Protein AF-A0ABD5VMB9-F1 (afdb_monomer)

Structure (mmCIF, N/CA/C/O backbone):
data_AF-A0ABD5VMB9-F1
#
_entry.id   AF-A0ABD5VMB9-F1
#
loop_
_atom_site.group_PDB
_atom_site.id
_atom_site.type_symbol
_atom_site.label_atom_id
_atom_site.labe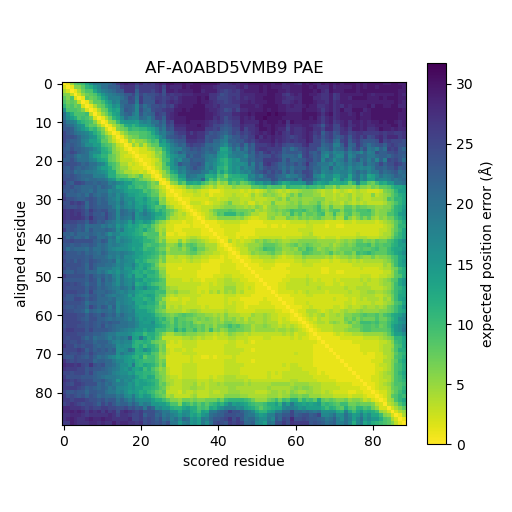l_alt_id
_atom_site.label_comp_id
_atom_site.label_asym_id
_atom_site.label_entity_id
_atom_site.label_seq_id
_atom_site.pdbx_PDB_ins_code
_atom_site.Cartn_x
_atom_site.Cartn_y
_atom_site.Cartn_z
_atom_site.occupancy
_atom_site.B_iso_or_equiv
_atom_site.auth_seq_id
_atom_site.auth_comp_id
_atom_site.auth_asym_id
_atom_site.auth_atom_id
_atom_site.pdbx_PDB_model_num
ATOM 1 N N . MET A 1 1 ? 16.035 -39.203 -25.469 1.00 42.59 1 MET A N 1
ATOM 2 C CA . MET A 1 1 ? 15.743 -38.544 -24.181 1.00 42.59 1 MET A CA 1
ATOM 3 C C . MET A 1 1 ? 14.366 -37.911 -24.320 1.00 42.59 1 MET A C 1
ATOM 5 O O . MET A 1 1 ? 14.234 -36.920 -25.019 1.00 42.59 1 MET A O 1
ATOM 9 N N . ILE A 1 2 ? 13.352 -38.605 -23.807 1.00 47.00 2 ILE A N 1
ATOM 10 C CA . ILE A 1 2 ? 11.951 -38.165 -23.621 1.00 47.00 2 ILE A CA 1
ATOM 11 C C . ILE A 1 2 ? 11.955 -37.285 -22.343 1.00 47.00 2 ILE A C 1
ATOM 13 O O . ILE A 1 2 ? 12.842 -37.496 -21.519 1.00 47.00 2 ILE A O 1
ATOM 17 N N . ASP A 1 3 ? 11.191 -36.208 -22.132 1.00 34.06 3 ASP A N 1
ATOM 18 C CA . ASP A 1 3 ? 9.762 -35.910 -22.339 1.00 34.06 3 ASP A CA 1
ATOM 19 C C . ASP A 1 3 ? 9.587 -34.377 -22.505 1.00 34.06 3 ASP A C 1
ATOM 21 O O . ASP A 1 3 ? 10.301 -33.603 -21.877 1.00 34.06 3 ASP A O 1
ATOM 25 N N . THR A 1 4 ? 8.801 -33.815 -23.428 1.00 50.16 4 THR A N 1
ATOM 26 C CA . THR A 1 4 ? 7.325 -33.780 -23.540 1.00 50.16 4 THR A CA 1
ATOM 27 C C . THR A 1 4 ? 6.585 -33.408 -22.250 1.00 50.16 4 THR A C 1
ATOM 29 O O . THR A 1 4 ? 5.828 -34.209 -21.718 1.00 50.16 4 THR A O 1
ATOM 32 N N . THR A 1 5 ? 6.699 -32.149 -21.811 1.00 47.75 5 THR A N 1
ATOM 33 C CA . THR A 1 5 ? 5.696 -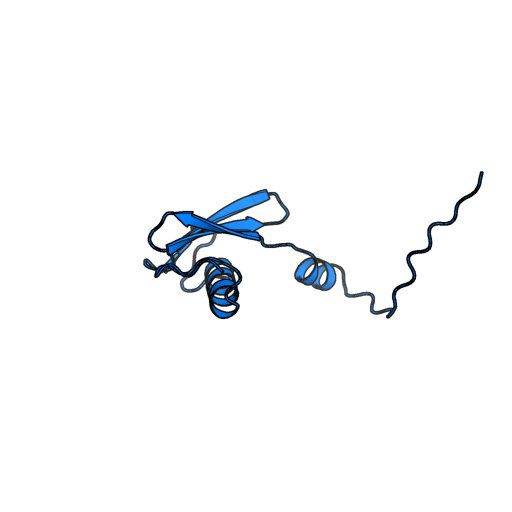31.545 -20.913 1.00 47.75 5 THR A CA 1
ATOM 34 C C . THR A 1 5 ? 4.982 -30.402 -21.616 1.00 47.75 5 THR A C 1
ATOM 36 O O . THR A 1 5 ? 5.325 -29.227 -21.522 1.00 47.75 5 THR A O 1
ATOM 39 N N . THR A 1 6 ? 3.974 -30.820 -22.374 1.00 53.69 6 THR A N 1
ATOM 40 C CA . THR A 1 6 ? 2.683 -30.165 -22.570 1.00 53.69 6 THR A CA 1
ATOM 41 C C . THR A 1 6 ? 2.380 -29.079 -21.535 1.00 53.69 6 THR A C 1
ATOM 43 O O . THR A 1 6 ? 2.095 -29.385 -20.382 1.00 53.69 6 THR A O 1
ATOM 46 N N . HIS A 1 7 ? 2.292 -27.825 -21.977 1.00 39.69 7 HIS A N 1
ATOM 47 C CA . HIS A 1 7 ? 1.400 -26.860 -21.338 1.00 39.69 7 HIS A CA 1
ATOM 48 C C . HIS A 1 7 ? 0.378 -26.391 -22.372 1.00 39.69 7 HIS A C 1
ATOM 50 O O . HIS A 1 7 ? 0.556 -25.411 -23.090 1.00 39.69 7 HIS A O 1
ATOM 56 N N . ARG A 1 8 ? -0.694 -27.179 -22.497 1.00 52.53 8 ARG A N 1
ATOM 57 C CA . ARG A 1 8 ? -1.876 -26.859 -23.295 1.00 52.53 8 ARG A CA 1
ATOM 58 C C . ARG A 1 8 ? -2.964 -26.367 -22.341 1.00 52.53 8 ARG A C 1
ATOM 60 O O . ARG A 1 8 ? -3.687 -27.176 -21.782 1.00 52.53 8 ARG A O 1
ATOM 67 N N . LEU A 1 9 ? -3.064 -25.050 -22.183 1.00 48.28 9 LEU A N 1
ATOM 68 C CA . LEU A 1 9 ? -4.273 -24.301 -21.810 1.00 48.28 9 LEU A CA 1
ATOM 69 C C . LEU A 1 9 ? -4.154 -22.975 -22.584 1.00 48.28 9 LEU A C 1
ATOM 71 O O . LEU A 1 9 ? -3.319 -22.145 -22.263 1.00 48.28 9 LEU A O 1
ATOM 75 N N . ALA A 1 10 ? -4.629 -22.942 -23.828 1.00 45.00 10 ALA A N 1
ATOM 76 C CA . ALA A 1 10 ? -5.936 -22.401 -24.205 1.00 45.00 10 ALA A CA 1
ATOM 77 C C . ALA A 1 10 ? -5.944 -20.856 -24.302 1.00 45.00 10 ALA A C 1
ATOM 79 O O . ALA A 1 10 ? -5.793 -20.159 -23.312 1.00 45.00 10 ALA A O 1
ATOM 80 N N . HIS A 1 11 ? -6.203 -20.387 -25.532 1.00 40.25 11 HIS A N 1
ATOM 81 C CA . HIS A 1 11 ? -6.394 -19.007 -26.013 1.00 40.25 11 HIS A CA 1
ATOM 82 C C . HIS A 1 11 ? -5.144 -18.160 -26.301 1.00 40.25 11 HIS A C 1
ATOM 84 O O . HIS A 1 11 ? -4.608 -17.443 -25.464 1.00 40.25 11 HIS A O 1
ATOM 90 N N . GLY A 1 12 ? -4.738 -18.205 -27.575 1.00 46.25 12 GLY A N 1
ATOM 91 C CA . GLY A 1 12 ? -3.753 -17.316 -28.176 1.00 46.25 12 GLY A CA 1
ATOM 92 C C . GLY A 1 12 ? -4.263 -15.883 -28.280 1.00 46.25 12 GLY A C 1
ATOM 93 O O . GLY A 1 12 ? -4.858 -15.494 -29.281 1.00 46.25 12 GLY A O 1
ATOM 94 N N . ILE A 1 13 ? -3.964 -15.091 -27.259 1.00 48.47 13 ILE A N 1
ATOM 95 C CA . ILE A 1 13 ? -3.858 -13.642 -27.375 1.00 48.47 13 ILE A CA 1
ATOM 96 C C . ILE A 1 13 ? -2.435 -13.314 -26.937 1.00 48.47 13 ILE A C 1
ATOM 98 O O . ILE A 1 13 ? -2.129 -13.319 -25.747 1.00 48.47 13 ILE A O 1
ATOM 102 N N . THR A 1 14 ? -1.533 -13.073 -27.887 1.00 54.09 14 THR A N 1
ATOM 103 C CA . THR A 1 14 ? -0.232 -12.483 -27.561 1.00 54.09 14 THR A C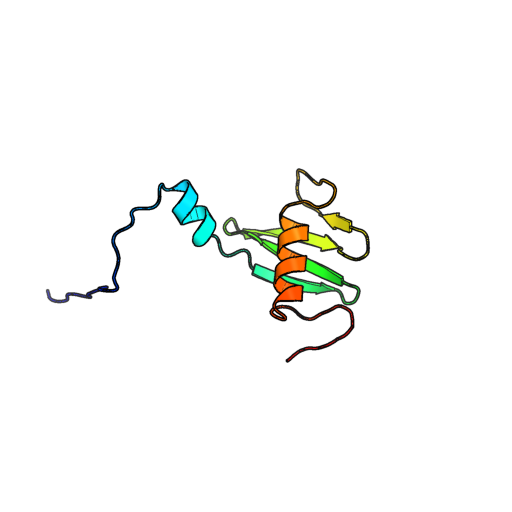A 1
ATOM 104 C C . THR A 1 14 ? -0.494 -11.041 -27.152 1.00 54.09 14 THR A C 1
ATOM 106 O O . THR A 1 14 ? -0.623 -10.151 -27.992 1.00 54.09 14 THR A O 1
ATOM 109 N N . LEU A 1 15 ? -0.658 -10.819 -25.852 1.00 56.06 15 LEU A N 1
ATOM 110 C CA . LEU A 1 15 ? -0.766 -9.480 -25.301 1.00 56.06 15 LEU A CA 1
ATOM 111 C C . LEU A 1 15 ? 0.580 -8.776 -25.526 1.00 56.06 15 LEU A C 1
ATOM 113 O O . LEU A 1 15 ? 1.625 -9.384 -25.287 1.00 56.06 15 LEU A O 1
ATOM 117 N N . PRO A 1 16 ? 0.602 -7.516 -25.998 1.00 61.22 16 PRO A N 1
ATOM 118 C CA . PRO A 1 16 ? 1.857 -6.789 -26.138 1.00 61.22 16 PRO A CA 1
ATOM 119 C C . PRO A 1 16 ? 2.581 -6.797 -24.787 1.00 61.22 16 PRO A C 1
ATOM 121 O O . PRO A 1 16 ? 1.928 -6.713 -23.748 1.00 61.22 16 PRO A O 1
ATOM 124 N N . GLY A 1 17 ? 3.915 -6.896 -24.778 1.00 60.03 17 GLY A N 1
ATOM 125 C CA . GLY A 1 17 ? 4.694 -7.208 -23.564 1.00 60.03 17 GLY A CA 1
ATOM 126 C C . GLY A 1 17 ? 4.437 -6.294 -22.355 1.00 60.03 17 GLY A C 1
ATOM 127 O O . GLY A 1 17 ? 4.682 -6.682 -21.220 1.00 60.03 17 GLY A O 1
ATOM 128 N N . ARG A 1 18 ? 3.874 -5.098 -22.571 1.00 56.97 18 ARG A N 1
ATOM 129 C CA . ARG A 1 18 ? 3.399 -4.197 -21.507 1.00 56.97 18 ARG A CA 1
ATOM 130 C C . ARG A 1 18 ? 2.086 -4.660 -20.856 1.00 56.97 18 ARG A C 1
ATOM 132 O O . ARG A 1 18 ? 1.939 -4.527 -19.649 1.00 56.97 18 ARG A O 1
ATOM 139 N N . THR A 1 19 ? 1.151 -5.198 -21.635 1.00 49.38 19 THR A N 1
ATOM 140 C CA . THR A 1 19 ? -0.159 -5.694 -21.184 1.00 49.38 19 THR A CA 1
ATOM 141 C C . THR A 1 19 ? -0.045 -7.059 -20.512 1.00 49.38 19 THR A C 1
ATOM 143 O O . THR A 1 19 ? -0.691 -7.277 -19.493 1.00 49.38 19 THR A O 1
ATOM 146 N N . GLN A 1 20 ? 0.828 -7.940 -21.012 1.00 55.53 20 GLN A N 1
ATOM 147 C CA . GLN A 1 20 ? 1.166 -9.188 -20.320 1.00 55.53 20 GLN A CA 1
ATOM 148 C 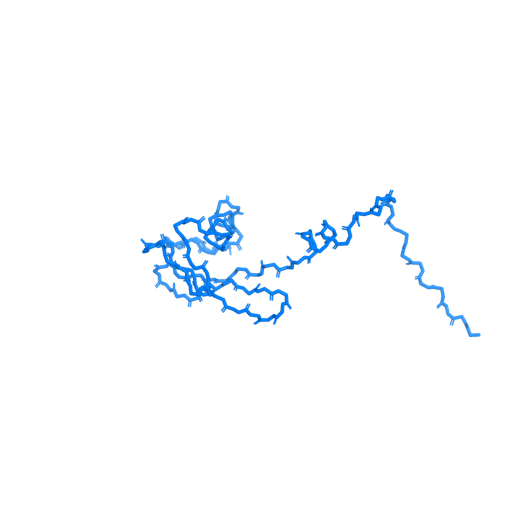C . GLN A 1 20 ? 1.789 -8.896 -18.945 1.00 55.53 20 GLN A C 1
ATOM 150 O O . GLN A 1 20 ? 1.307 -9.375 -17.925 1.00 55.53 20 GLN A O 1
ATOM 155 N N . ARG A 1 21 ? 2.772 -7.990 -18.896 1.00 53.50 21 ARG A N 1
ATOM 156 C CA . ARG A 1 21 ? 3.426 -7.570 -17.652 1.00 53.50 21 ARG A CA 1
ATOM 157 C C . ARG A 1 21 ? 2.477 -6.891 -16.656 1.00 53.50 21 ARG A C 1
ATOM 159 O O . ARG A 1 21 ? 2.611 -7.112 -15.465 1.00 53.50 21 ARG A O 1
ATOM 166 N N . ALA A 1 22 ? 1.491 -6.120 -17.118 1.00 47.97 22 ALA A N 1
ATOM 167 C CA . ALA A 1 22 ? 0.486 -5.503 -16.246 1.00 47.97 22 ALA A CA 1
ATOM 168 C C . ALA A 1 22 ? -0.500 -6.509 -15.613 1.00 47.97 22 ALA A C 1
ATOM 170 O O . ALA A 1 22 ? -1.058 -6.219 -14.557 1.00 47.97 22 ALA A O 1
ATOM 171 N N . LEU A 1 23 ? -0.725 -7.665 -16.249 1.00 54.28 23 LEU A N 1
ATOM 172 C CA . LEU A 1 23 ? -1.583 -8.740 -15.731 1.00 54.28 23 LEU A CA 1
ATOM 173 C C . LEU A 1 23 ? -0.801 -9.782 -14.917 1.00 54.28 23 LEU A C 1
ATOM 175 O O . LEU A 1 23 ? -1.368 -10.399 -14.019 1.00 54.28 23 LEU A O 1
ATOM 179 N N . GLU A 1 24 ? 0.486 -9.964 -15.215 1.00 51.38 24 GLU A N 1
ATOM 180 C CA . GLU A 1 24 ? 1.373 -10.911 -14.532 1.00 51.38 24 GLU A CA 1
ATOM 181 C C . GLU A 1 24 ? 2.129 -10.302 -13.344 1.00 51.38 24 GLU A C 1
ATOM 183 O O . GLU A 1 24 ? 2.536 -11.065 -12.473 1.00 51.38 24 GLU A O 1
ATOM 188 N N . GLU A 1 25 ? 2.325 -8.974 -13.271 1.00 51.25 25 GLU A N 1
ATOM 189 C CA . GLU A 1 25 ? 3.038 -8.330 -12.156 1.00 51.25 25 GLU A CA 1
ATOM 190 C C . GLU A 1 25 ? 2.273 -8.549 -10.836 1.00 51.25 25 GLU A C 1
ATOM 192 O O . GLU A 1 25 ? 1.260 -7.883 -10.578 1.00 51.25 25 GLU A O 1
ATOM 197 N N . PRO A 1 26 ? 2.743 -9.451 -9.951 1.00 53.69 26 PRO A N 1
ATOM 198 C CA . PRO A 1 26 ? 2.069 -9.722 -8.701 1.00 53.69 26 PRO A CA 1
ATOM 199 C C . PRO A 1 26 ? 2.418 -8.588 -7.743 1.00 53.69 26 PRO A C 1
ATOM 201 O O . PRO A 1 26 ? 3.489 -8.571 -7.135 1.00 53.69 26 PRO A O 1
ATOM 204 N N . MET A 1 27 ? 1.517 -7.618 -7.613 1.00 65.50 27 MET A N 1
ATOM 205 C CA . MET A 1 27 ? 1.569 -6.677 -6.500 1.00 65.50 27 MET A CA 1
ATOM 206 C C . MET A 1 27 ? 0.987 -7.378 -5.277 1.00 65.50 27 MET A C 1
ATOM 208 O O . MET A 1 27 ? -0.228 -7.508 -5.148 1.00 65.50 27 MET A O 1
ATOM 212 N N . ALA A 1 28 ? 1.862 -7.881 -4.410 1.00 74.94 28 ALA A N 1
ATOM 213 C CA . ALA A 1 28 ? 1.439 -8.468 -3.148 1.00 74.94 28 ALA A CA 1
ATOM 214 C C . ALA A 1 28 ? 1.159 -7.339 -2.155 1.00 74.94 28 ALA A C 1
ATOM 216 O O . ALA A 1 28 ? 2.029 -6.497 -1.916 1.00 74.94 28 ALA A O 1
ATOM 217 N N . VAL A 1 29 ? -0.046 -7.332 -1.589 1.00 80.25 29 VAL A N 1
ATOM 218 C CA . VAL A 1 29 ? -0.429 -6.419 -0.513 1.00 80.25 29 VAL A CA 1
ATOM 219 C C . VAL A 1 29 ? -0.513 -7.211 0.782 1.00 80.25 29 VAL A C 1
ATOM 221 O O . VAL A 1 29 ? -1.169 -8.248 0.837 1.00 80.25 29 VAL A O 1
ATOM 224 N N . THR A 1 30 ? 0.157 -6.737 1.825 1.00 82.56 30 THR A N 1
ATOM 225 C CA . THR A 1 30 ? 0.120 -7.351 3.157 1.00 82.56 30 THR A CA 1
ATOM 226 C C . THR A 1 30 ? -0.075 -6.283 4.220 1.00 82.56 30 THR A C 1
ATOM 228 O O . THR A 1 30 ? 0.527 -5.214 4.135 1.00 82.56 30 THR A O 1
ATOM 231 N N . LEU A 1 31 ? -0.885 -6.561 5.246 1.00 82.38 31 LEU A N 1
ATOM 232 C CA . LEU A 1 31 ? -1.003 -5.660 6.392 1.00 82.38 31 LEU A CA 1
ATOM 233 C C . LEU A 1 31 ? 0.357 -5.567 7.100 1.00 82.38 31 LEU A C 1
ATOM 235 O O . LEU A 1 31 ? 0.881 -6.573 7.575 1.00 82.38 31 LEU A O 1
ATOM 239 N N . TYR A 1 32 ? 0.922 -4.363 7.163 1.00 83.94 32 TYR A N 1
ATOM 240 C CA . TYR A 1 32 ? 2.236 -4.113 7.755 1.00 83.94 32 TYR A CA 1
ATOM 241 C C . TYR A 1 32 ? 2.130 -3.728 9.231 1.00 83.94 32 TYR A C 1
ATOM 243 O O . TYR A 1 32 ? 2.867 -4.239 10.072 1.00 83.94 32 TYR A O 1
ATOM 251 N N . LYS A 1 33 ? 1.192 -2.834 9.566 1.00 81.62 33 LYS A N 1
ATOM 252 C CA . LYS A 1 33 ? 0.994 -2.354 10.938 1.00 81.62 33 LYS A CA 1
ATOM 253 C C . LYS A 1 33 ? -0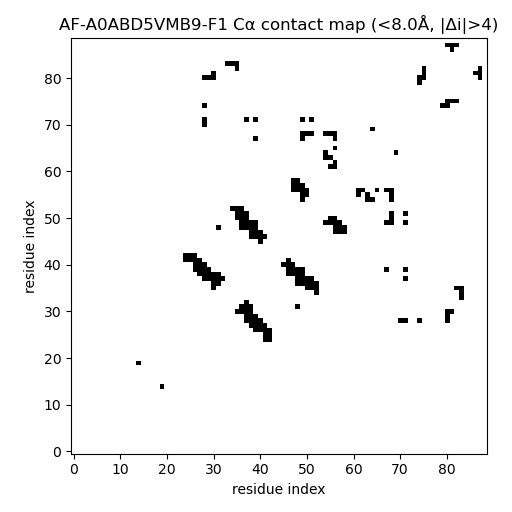.490 -2.178 11.239 1.00 81.62 33 LYS A C 1
ATOM 255 O O . LYS A 1 33 ? -1.230 -1.596 10.444 1.00 81.62 33 LYS A O 1
ATOM 260 N N . LYS A 1 34 ? -0.907 -2.631 12.430 1.00 74.06 34 LYS A N 1
ATOM 261 C CA . LYS A 1 34 ? -2.229 -2.303 12.991 1.00 74.06 34 LYS A CA 1
ATOM 262 C C . LYS A 1 34 ? -2.411 -0.781 12.989 1.00 74.06 34 LYS A C 1
ATOM 264 O O . LYS A 1 34 ? -1.521 -0.061 13.437 1.00 74.06 34 LYS A O 1
ATOM 269 N N . GLY A 1 35 ? -3.546 -0.322 12.469 1.00 76.62 35 GLY A N 1
ATOM 270 C CA . GLY A 1 35 ? -3.791 1.095 12.181 1.00 76.62 35 GLY A CA 1
ATOM 271 C C . GLY A 1 35 ? -3.828 1.449 10.692 1.00 76.62 35 GLY A C 1
ATOM 272 O O . GLY A 1 35 ? -3.853 2.626 10.379 1.00 76.62 35 GLY A O 1
ATOM 273 N N . GLY A 1 36 ? -3.854 0.463 9.785 1.00 84.06 36 GLY A N 1
ATOM 274 C CA . GLY A 1 36 ? -4.127 0.700 8.361 1.00 84.06 36 GLY A CA 1
ATOM 275 C C . GLY A 1 36 ? -2.909 1.010 7.499 1.00 84.06 36 GLY A C 1
ATOM 276 O O . GLY A 1 36 ? -3.051 1.631 6.451 1.00 84.06 36 GLY A O 1
ATOM 277 N N . VAL A 1 37 ? -1.722 0.555 7.909 1.00 89.44 37 VAL A N 1
ATOM 278 C CA . VAL A 1 37 ? -0.534 0.617 7.050 1.00 89.44 37 VAL A CA 1
ATOM 279 C C . VAL A 1 37 ? -0.357 -0.716 6.341 1.00 89.44 37 VAL A C 1
ATOM 281 O O . VAL A 1 37 ? -0.216 -1.759 6.987 1.00 89.44 37 VAL A O 1
ATOM 284 N N . TYR A 1 38 ? -0.311 -0.671 5.016 1.00 89.06 38 TYR A N 1
ATOM 285 C CA . TYR A 1 38 ? -0.154 -1.821 4.138 1.00 89.06 38 TYR A CA 1
ATOM 286 C C . TYR A 1 38 ? 1.175 -1.742 3.408 1.00 89.06 38 TYR A C 1
ATOM 288 O O . TYR A 1 38 ? 1.618 -0.684 2.972 1.00 89.06 38 TYR A O 1
ATOM 296 N N . GLN A 1 39 ? 1.813 -2.889 3.266 1.00 89.88 39 GLN A N 1
ATOM 297 C CA . GLN A 1 39 ? 3.004 -3.054 2.464 1.00 89.88 39 GLN A CA 1
ATOM 298 C C . GLN A 1 39 ? 2.588 -3.519 1.075 1.00 89.88 39 GLN A C 1
ATOM 300 O O . GLN A 1 39 ? 1.913 -4.536 0.933 1.00 89.88 39 GLN A O 1
ATOM 305 N N . VAL A 1 40 ? 3.025 -2.790 0.056 1.00 87.44 40 VAL A N 1
ATOM 306 C CA . VAL A 1 40 ? 2.837 -3.141 -1.347 1.00 87.44 40 VAL A CA 1
ATOM 307 C C . VAL A 1 40 ? 4.189 -3.530 -1.922 1.00 87.44 40 VAL A C 1
ATOM 309 O O . VAL A 1 40 ? 5.073 -2.684 -2.087 1.00 87.44 40 VAL A O 1
ATOM 312 N N . ARG A 1 41 ? 4.353 -4.816 -2.229 1.00 83.62 41 ARG A N 1
ATOM 313 C CA . ARG A 1 41 ? 5.560 -5.355 -2.860 1.00 83.62 41 ARG A CA 1
ATOM 314 C C . ARG A 1 41 ? 5.338 -5.504 -4.358 1.00 83.62 41 ARG A C 1
ATOM 316 O O . ARG A 1 41 ? 4.397 -6.174 -4.778 1.00 83.62 41 ARG A O 1
ATOM 323 N N . LYS A 1 42 ? 6.209 -4.886 -5.152 1.00 79.81 42 LYS A N 1
ATOM 324 C CA . LYS A 1 42 ? 6.259 -5.036 -6.610 1.00 79.81 42 LYS A CA 1
ATOM 325 C C . LYS A 1 42 ? 7.121 -6.233 -7.020 1.00 79.81 42 LYS A C 1
ATOM 327 O O . LYS A 1 42 ? 7.837 -6.817 -6.209 1.00 79.81 42 LYS A O 1
ATOM 332 N N . GLN A 1 43 ? 7.081 -6.565 -8.309 1.00 67.19 43 GLN A N 1
ATOM 333 C CA . GLN A 1 43 ? 7.838 -7.674 -8.895 1.00 67.19 43 GLN A CA 1
ATOM 334 C C . GLN A 1 43 ? 9.363 -7.473 -8.848 1.00 67.19 43 GLN A C 1
ATOM 336 O O . GLN A 1 43 ? 10.100 -8.441 -8.705 1.00 67.19 43 GLN A O 1
ATOM 341 N N . ASP A 1 44 ? 9.846 -6.230 -8.899 1.00 70.31 44 ASP A N 1
ATOM 342 C CA . ASP A 1 44 ? 11.268 -5.880 -8.725 1.00 70.31 44 ASP A CA 1
ATOM 343 C C . ASP A 1 44 ? 11.733 -5.957 -7.257 1.00 70.31 44 ASP A C 1
ATOM 345 O O . ASP A 1 44 ? 12.811 -5.476 -6.911 1.00 70.31 44 ASP A O 1
ATOM 349 N N . ASN A 1 45 ? 10.905 -6.542 -6.385 1.00 69.94 45 ASN A N 1
ATOM 350 C CA . ASN A 1 45 ? 11.079 -6.622 -4.940 1.00 69.94 45 ASN A CA 1
ATOM 351 C C . ASN A 1 45 ? 11.107 -5.251 -4.236 1.00 69.94 45 ASN A C 1
ATOM 353 O O . ASN A 1 45 ? 11.321 -5.181 -3.022 1.00 69.94 45 ASN A O 1
ATOM 357 N N . SER A 1 46 ? 10.835 -4.158 -4.961 1.00 80.19 46 SER A N 1
ATOM 358 C CA . SER A 1 46 ? 10.625 -2.859 -4.338 1.00 80.19 46 SER A CA 1
ATOM 359 C C . SER A 1 46 ? 9.362 -2.906 -3.492 1.00 80.19 46 SER A C 1
ATOM 361 O O . SER A 1 46 ? 8.338 -3.497 -3.848 1.00 80.19 46 SER A O 1
ATOM 363 N N . THR A 1 47 ? 9.468 -2.306 -2.321 1.00 86.19 47 THR A N 1
ATOM 364 C CA . THR A 1 47 ? 8.440 -2.354 -1.300 1.00 86.19 47 THR A CA 1
ATOM 365 C C . THR A 1 47 ? 8.091 -0.937 -0.905 1.00 86.19 47 THR A C 1
ATOM 367 O O . THR A 1 47 ? 8.983 -0.134 -0.639 1.00 86.19 47 THR A O 1
ATOM 370 N N . TYR A 1 48 ? 6.796 -0.650 -0.830 1.00 90.56 48 TYR A N 1
ATOM 371 C CA . TYR A 1 48 ? 6.295 0.647 -0.401 1.00 90.56 48 TYR A CA 1
ATOM 372 C C . TYR A 1 48 ? 5.270 0.470 0.701 1.00 90.56 48 TYR A C 1
ATOM 374 O O . TYR A 1 48 ? 4.489 -0.482 0.680 1.00 90.56 48 TYR A O 1
ATOM 382 N N . LEU A 1 49 ? 5.285 1.387 1.656 1.00 91.62 49 LEU A N 1
ATOM 383 C CA . LEU A 1 49 ? 4.270 1.462 2.687 1.00 91.62 49 LEU A CA 1
ATOM 384 C C . LEU A 1 49 ? 3.195 2.436 2.229 1.00 91.62 49 LEU A C 1
ATOM 386 O O . LEU A 1 49 ? 3.493 3.507 1.699 1.00 91.62 49 LEU A O 1
ATOM 390 N N . VAL A 1 50 ? 1.954 2.024 2.419 1.00 90.88 50 VAL A N 1
ATOM 391 C CA . VAL A 1 50 ? 0.755 2.786 2.115 1.00 90.88 50 VAL A CA 1
ATOM 392 C C . VAL A 1 50 ? -0.018 2.919 3.408 1.00 90.88 50 VAL A C 1
ATOM 394 O O . VAL A 1 50 ? -0.449 1.919 3.981 1.00 90.88 50 VAL A O 1
ATOM 397 N N . ASP A 1 51 ? -0.181 4.145 3.870 1.00 90.56 51 ASP A N 1
ATOM 398 C CA . ASP A 1 51 ? -1.038 4.462 4.998 1.00 90.56 51 ASP A CA 1
ATOM 399 C C . ASP A 1 51 ? -2.348 5.017 4.449 1.00 90.56 51 ASP A C 1
ATOM 401 O O . ASP A 1 51 ? -2.399 6.158 3.995 1.00 90.56 51 ASP A O 1
ATOM 405 N N . ILE A 1 52 ? -3.402 4.201 4.469 1.00 87.25 52 ILE A N 1
ATOM 406 C CA . ILE A 1 52 ? -4.718 4.623 3.968 1.00 87.25 52 ILE A CA 1
ATOM 407 C C . ILE A 1 52 ? -5.473 5.508 4.965 1.00 87.25 52 ILE A C 1
ATOM 409 O O . ILE A 1 52 ? -6.442 6.151 4.584 1.00 87.25 52 ILE A O 1
ATOM 413 N N . VAL A 1 53 ? -5.046 5.554 6.232 1.00 86.75 53 VAL A N 1
ATOM 414 C CA . VAL A 1 53 ? -5.643 6.446 7.237 1.00 86.75 53 VAL A CA 1
ATOM 415 C C . VAL A 1 53 ? -5.153 7.869 7.016 1.00 86.75 53 VAL A C 1
ATOM 417 O O . VAL A 1 53 ? -5.938 8.810 7.074 1.00 86.75 53 VAL A O 1
ATOM 420 N N . ASN A 1 54 ? -3.858 8.017 6.736 1.00 87.19 54 ASN A N 1
ATOM 421 C CA . ASN A 1 54 ? -3.227 9.308 6.475 1.00 87.19 54 ASN A CA 1
ATOM 422 C C . ASN A 1 54 ? -3.158 9.664 4.978 1.00 87.19 54 ASN A C 1
ATOM 424 O O . ASN A 1 54 ? -2.739 10.769 4.648 1.00 87.19 54 ASN A O 1
ATOM 428 N N . GLY A 1 55 ? -3.538 8.751 4.076 1.00 88.25 55 GLY A N 1
ATOM 429 C CA . GLY A 1 55 ? -3.516 8.961 2.622 1.00 88.25 55 GLY A CA 1
ATOM 430 C C . GLY A 1 55 ? -2.108 9.083 2.026 1.00 88.25 55 GLY A C 1
ATOM 431 O O . GLY A 1 55 ? -1.910 9.813 1.059 1.00 88.25 55 GLY A O 1
ATOM 432 N N . THR A 1 56 ? -1.107 8.414 2.610 1.00 90.19 56 THR A N 1
ATOM 433 C CA . THR A 1 56 ? 0.305 8.570 2.209 1.00 90.19 56 THR A CA 1
ATOM 434 C C . THR A 1 56 ? 0.893 7.302 1.599 1.00 90.19 56 THR A C 1
ATOM 436 O O . THR A 1 56 ? 0.518 6.183 1.956 1.00 90.19 56 THR A O 1
ATOM 439 N N . CYS A 1 57 ? 1.874 7.474 0.707 1.00 91.50 57 CYS A N 1
ATOM 440 C CA . CYS A 1 57 ? 2.675 6.383 0.160 1.00 91.50 57 CYS A CA 1
ATOM 441 C C . CYS A 1 57 ? 4.169 6.720 0.184 1.00 91.50 57 CYS A C 1
ATOM 443 O O . CYS A 1 57 ? 4.571 7.844 -0.104 1.00 91.50 57 CYS A O 1
ATOM 445 N N . THR A 1 58 ? 5.013 5.727 0.476 1.00 92.88 58 THR A N 1
ATOM 446 C CA . THR A 1 58 ? 6.480 5.875 0.470 1.00 92.88 58 THR A CA 1
ATOM 447 C C . THR A 1 58 ? 7.110 5.645 -0.908 1.00 92.88 58 THR A C 1
ATOM 449 O O . THR A 1 58 ? 8.308 5.365 -0.999 1.00 92.88 58 THR A O 1
ATOM 452 N N . CYS A 1 59 ? 6.327 5.653 -1.989 1.00 87.50 59 CYS A N 1
ATOM 453 C CA . CYS A 1 59 ? 6.878 5.499 -3.329 1.00 87.50 59 CYS A CA 1
ATOM 454 C C . CYS A 1 59 ? 7.676 6.739 -3.763 1.00 87.50 59 CYS A C 1
ATOM 456 O O . CYS A 1 59 ? 7.452 7.816 -3.223 1.00 87.50 59 CYS A O 1
ATOM 458 N N . PRO A 1 60 ? 8.591 6.619 -4.748 1.00 84.31 60 PRO A N 1
ATOM 459 C CA . PRO A 1 60 ? 9.447 7.732 -5.169 1.00 84.31 60 PRO A CA 1
ATOM 460 C C . PRO A 1 60 ? 8.677 8.897 -5.802 1.00 84.31 60 PRO A C 1
ATOM 462 O O . PRO A 1 60 ? 9.232 9.976 -5.953 1.00 84.31 60 PRO A O 1
ATOM 465 N N . ASP A 1 61 ? 7.426 8.651 -6.195 1.00 83.75 61 ASP A N 1
ATOM 466 C CA . ASP A 1 61 ? 6.532 9.609 -6.837 1.00 83.75 61 ASP A CA 1
ATOM 467 C C . ASP A 1 61 ? 5.154 9.558 -6.148 1.00 83.75 61 ASP A C 1
ATOM 469 O O . ASP A 1 61 ? 4.218 8.957 -6.684 1.00 83.75 61 ASP A O 1
ATOM 473 N N . PRO A 1 62 ? 5.054 10.042 -4.894 1.00 83.56 62 PRO A N 1
ATOM 474 C CA . PRO A 1 62 ? 3.809 10.006 -4.147 1.00 83.56 62 PRO A CA 1
ATOM 475 C C . PRO A 1 62 ? 2.877 11.113 -4.638 1.00 83.56 62 PRO A C 1
ATOM 477 O O . PRO A 1 62 ? 3.266 1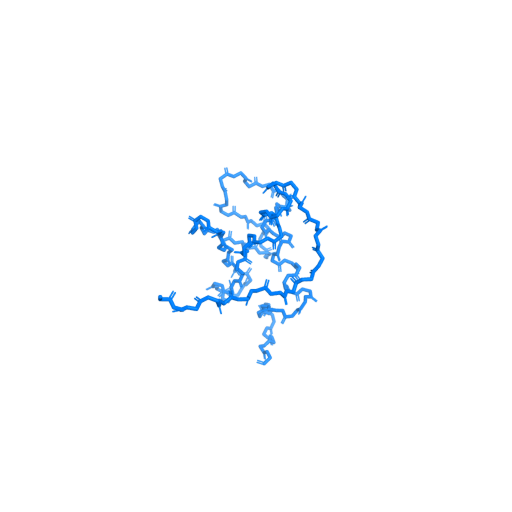2.276 -4.733 1.00 83.56 62 PRO A O 1
ATOM 480 N N . HIS A 1 63 ? 1.632 10.740 -4.909 1.00 82.75 63 HIS A N 1
ATOM 481 C CA . HIS A 1 63 ? 0.552 11.659 -5.259 1.00 82.75 63 HIS A CA 1
ATOM 482 C C . HIS A 1 63 ? -0.683 11.303 -4.446 1.00 82.75 63 HIS A C 1
ATOM 484 O O . HIS A 1 63 ? -0.827 10.159 -4.003 1.00 82.75 63 HIS A O 1
ATOM 490 N N . ASP A 1 64 ? -1.596 12.260 -4.308 1.00 76.62 64 ASP A N 1
ATOM 491 C CA . ASP A 1 64 ? -2.919 11.978 -3.765 1.00 76.62 64 ASP A CA 1
ATOM 492 C C . ASP A 1 64 ? -3.566 10.860 -4.587 1.00 76.62 64 ASP A C 1
ATOM 494 O O . ASP A 1 64 ? -3.714 10.956 -5.812 1.00 76.62 64 ASP A O 1
ATOM 498 N N . HIS A 1 65 ? -3.938 9.779 -3.900 1.00 77.50 65 HIS A N 1
ATOM 499 C CA . HIS A 1 65 ? -4.565 8.615 -4.515 1.00 77.50 65 HIS A CA 1
ATOM 500 C C . HIS A 1 65 ? -3.688 7.966 -5.599 1.00 77.50 65 HIS A C 1
ATOM 502 O O . HIS A 1 65 ? -4.116 7.740 -6.731 1.00 77.50 65 HIS A O 1
ATOM 508 N N . ASP A 1 66 ? -2.423 7.678 -5.296 1.00 87.88 66 ASP A N 1
ATOM 509 C CA . ASP A 1 66 ? -1.528 6.977 -6.221 1.00 87.88 66 ASP A CA 1
ATOM 510 C C . ASP A 1 66 ? -1.971 5.520 -6.521 1.00 87.88 66 ASP A C 1
ATOM 512 O O . ASP A 1 66 ? -2.954 4.979 -6.004 1.00 87.88 66 ASP A O 1
ATOM 516 N N . LYS A 1 67 ? -1.242 4.845 -7.418 1.00 85.81 67 LYS A N 1
ATOM 517 C CA . LYS A 1 67 ? -1.568 3.469 -7.835 1.00 85.81 67 LYS A CA 1
ATOM 518 C C . LYS A 1 67 ? -1.474 2.439 -6.706 1.00 85.81 67 LYS A C 1
ATOM 520 O O . LYS A 1 67 ? -2.136 1.405 -6.778 1.00 85.81 67 LYS A O 1
ATOM 525 N N . HIS A 1 68 ? -0.629 2.670 -5.709 1.00 90.31 68 HIS A N 1
ATOM 526 C CA . HIS A 1 68 ? -0.454 1.774 -4.576 1.00 90.31 68 HIS A CA 1
ATOM 527 C C . HIS A 1 68 ? -1.603 1.940 -3.585 1.00 90.31 68 HIS A C 1
ATOM 529 O O . HIS A 1 68 ? -2.115 0.925 -3.121 1.00 90.31 68 HIS A O 1
ATOM 535 N N . GLN A 1 69 ? -2.073 3.169 -3.353 1.00 88.12 69 GLN A N 1
ATOM 536 C CA . GLN A 1 69 ? -3.295 3.441 -2.582 1.00 88.12 69 GLN A CA 1
ATOM 537 C C . GLN A 1 69 ? -4.512 2.740 -3.195 1.00 88.12 69 GLN A C 1
ATOM 539 O O . GLN A 1 69 ? -5.132 1.905 -2.536 1.00 88.12 69 GLN A O 1
ATOM 544 N N . ARG A 1 70 ? -4.762 2.942 -4.496 1.00 88.69 70 ARG A N 1
ATOM 545 C CA . ARG A 1 70 ? -5.857 2.261 -5.218 1.00 88.6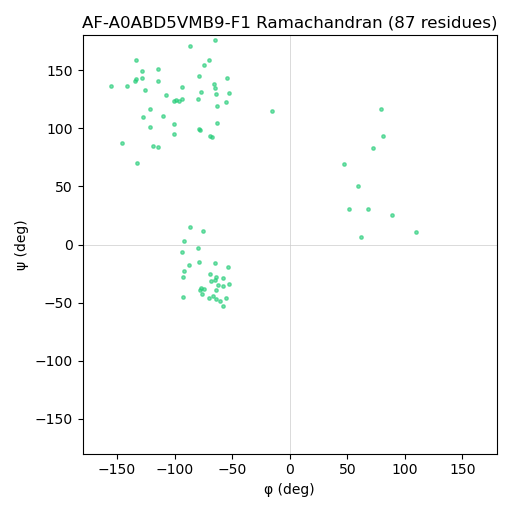9 70 ARG A CA 1
ATOM 546 C C . ARG A 1 70 ? -5.755 0.739 -5.166 1.00 88.69 70 ARG A C 1
ATOM 548 O O . ARG A 1 70 ? -6.767 0.042 -5.122 1.00 88.69 70 ARG A O 1
ATOM 555 N N . ARG A 1 71 ? -4.532 0.194 -5.196 1.00 89.12 71 ARG A N 1
ATOM 556 C CA . ARG A 1 71 ? -4.325 -1.254 -5.081 1.00 89.12 71 ARG A CA 1
ATOM 557 C C . ARG A 1 71 ? -4.726 -1.758 -3.696 1.00 89.12 71 ARG A C 1
ATOM 559 O O . ARG A 1 71 ? -5.386 -2.786 -3.620 1.00 89.12 71 ARG A O 1
ATOM 566 N N . VAL A 1 72 ? -4.343 -1.056 -2.633 1.00 86.81 72 VAL A N 1
ATOM 567 C CA . VAL A 1 72 ? -4.697 -1.423 -1.254 1.00 86.81 72 VAL A CA 1
ATOM 568 C C . VAL A 1 72 ? -6.205 -1.346 -1.037 1.00 86.81 72 VAL A C 1
ATOM 570 O O . VAL A 1 72 ? -6.783 -2.305 -0.534 1.00 86.81 72 VAL A O 1
ATOM 573 N N . GLU A 1 73 ? -6.846 -0.262 -1.475 1.00 88.62 73 GLU A N 1
ATOM 574 C CA . GLU A 1 73 ? -8.305 -0.108 -1.416 1.00 88.62 73 GLU A CA 1
ATOM 575 C C . GLU A 1 73 ? -9.016 -1.265 -2.119 1.00 88.62 73 GLU A C 1
ATOM 577 O O . GLU A 1 73 ? -9.902 -1.884 -1.542 1.00 88.62 73 GLU A O 1
ATOM 582 N N . ARG A 1 74 ? -8.565 -1.645 -3.320 1.00 86.50 74 ARG A N 1
ATOM 583 C CA . ARG A 1 74 ? -9.164 -2.762 -4.055 1.00 86.50 74 ARG A CA 1
ATOM 584 C C . ARG A 1 74 ? -8.997 -4.110 -3.352 1.00 86.50 74 ARG A C 1
ATOM 586 O O . ARG A 1 74 ? -9.899 -4.937 -3.406 1.00 86.50 74 ARG A O 1
ATOM 593 N N . GLU A 1 75 ? -7.846 -4.381 -2.743 1.00 87.62 75 GLU A N 1
ATOM 594 C CA . GLU A 1 75 ? -7.653 -5.634 -1.996 1.00 87.62 75 GLU A CA 1
ATOM 595 C C . GLU A 1 75 ? -8.517 -5.667 -0.726 1.00 87.62 75 GLU A C 1
ATOM 597 O O . GLU A 1 75 ? -8.976 -6.741 -0.339 1.00 87.62 75 GLU A O 1
ATOM 602 N N . LEU A 1 76 ? -8.775 -4.505 -0.115 1.00 85.69 76 LEU A N 1
ATOM 603 C CA . LEU A 1 76 ? -9.706 -4.361 1.007 1.00 85.69 76 LEU A CA 1
ATOM 604 C C . LEU A 1 76 ? -11.160 -4.557 0.575 1.00 85.69 76 LEU A C 1
ATOM 606 O O . LEU A 1 76 ? -11.871 -5.323 1.208 1.00 85.69 76 LEU A O 1
ATOM 610 N N . GLU A 1 77 ? -11.589 -3.939 -0.528 1.00 86.25 77 GLU A N 1
ATOM 611 C CA . GLU A 1 77 ? -12.923 -4.143 -1.119 1.00 86.25 77 GLU A CA 1
ATOM 612 C C . GLU A 1 77 ? -13.197 -5.610 -1.484 1.00 86.25 77 GLU A C 1
ATOM 614 O O . GLU A 1 77 ? -14.346 -6.040 -1.529 1.00 86.25 77 GLU A O 1
ATOM 619 N N . LEU A 1 78 ? -12.144 -6.371 -1.795 1.00 86.12 78 LEU A N 1
ATOM 620 C CA . LEU A 1 78 ? -12.219 -7.794 -2.122 1.00 86.12 78 LEU A CA 1
ATOM 621 C C . LEU A 1 78 ? -12.039 -8.710 -0.899 1.00 86.12 78 LEU A C 1
ATOM 623 O O . LEU A 1 78 ? -11.972 -9.925 -1.092 1.00 86.12 78 LEU A O 1
ATOM 627 N N . ASP A 1 79 ? -11.897 -8.154 0.310 1.00 83.12 79 ASP A N 1
ATOM 628 C CA . ASP A 1 79 ? -11.596 -8.875 1.558 1.00 83.12 79 ASP A CA 1
ATOM 629 C C . ASP A 1 79 ? -10.373 -9.812 1.449 1.00 83.12 79 ASP A C 1
ATOM 631 O O . ASP A 1 79 ? -10.274 -10.853 2.102 1.00 83.12 79 ASP A O 1
ATOM 635 N N . ARG A 1 80 ? -9.403 -9.453 0.599 1.00 82.81 80 ARG A N 1
ATOM 636 C CA . ARG A 1 80 ? -8.175 -10.237 0.368 1.00 82.81 80 ARG A CA 1
ATOM 637 C C . ARG A 1 80 ? -7.059 -9.891 1.340 1.00 82.81 80 ARG A C 1
ATOM 639 O O . ARG A 1 80 ? -6.108 -10.661 1.483 1.00 82.81 80 ARG A O 1
ATOM 646 N N . VAL A 1 81 ? -7.159 -8.738 1.996 1.00 82.62 81 VAL A N 1
ATOM 647 C CA . VAL A 1 81 ? -6.244 -8.300 3.050 1.00 82.62 81 VAL A CA 1
ATOM 648 C C . VAL A 1 81 ? -7.035 -7.882 4.289 1.00 82.62 81 VAL A C 1
ATOM 650 O O . VAL A 1 81 ? -8.156 -7.396 4.156 1.00 82.62 81 VAL A O 1
ATOM 653 N N . PRO A 1 82 ? -6.476 -8.042 5.502 1.00 79.94 82 PRO A N 1
ATOM 654 C CA . PRO A 1 82 ? -7.201 -7.701 6.719 1.00 79.94 82 PRO A CA 1
ATOM 655 C C . PRO A 1 82 ? -7.521 -6.206 6.804 1.00 79.94 82 PRO A C 1
ATOM 657 O O . PRO A 1 82 ? -6.621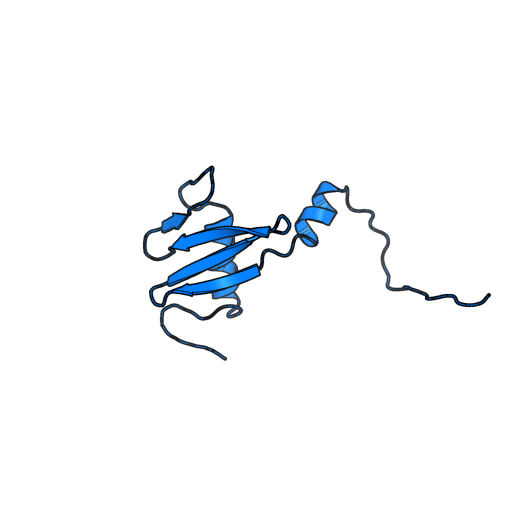 -5.371 6.706 1.00 79.94 82 PRO A O 1
ATOM 660 N N . THR A 1 83 ? -8.786 -5.883 7.067 1.00 73.56 83 THR A N 1
ATOM 661 C CA . THR A 1 83 ? -9.266 -4.506 7.259 1.00 73.56 83 THR A CA 1
ATOM 662 C C . THR A 1 83 ? -8.842 -3.925 8.615 1.00 73.56 83 THR A C 1
ATOM 664 O O . THR A 1 83 ? -8.648 -4.649 9.592 1.00 73.56 83 THR A O 1
ATOM 667 N N . ILE A 1 84 ? -8.749 -2.589 8.698 1.00 68.50 84 ILE A N 1
ATOM 668 C CA . ILE A 1 84 ? -8.363 -1.811 9.897 1.00 68.50 84 ILE A CA 1
ATOM 669 C C . ILE A 1 84 ? -9.196 -2.179 11.139 1.00 68.50 84 ILE A C 1
ATOM 671 O O . ILE A 1 84 ? -8.671 -2.187 12.250 1.00 68.50 84 ILE A O 1
ATOM 675 N N . GLY A 1 85 ? -10.473 -2.525 10.951 1.00 62.97 85 GLY A N 1
ATOM 676 C CA . GLY A 1 85 ? -11.392 -2.944 12.015 1.00 62.97 85 GLY A CA 1
ATOM 677 C C . GLY A 1 85 ? -11.241 -4.396 12.476 1.00 62.97 85 GLY A C 1
ATOM 678 O O . GL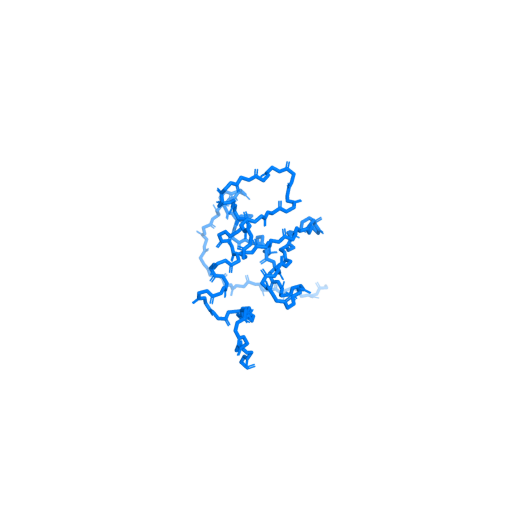Y A 1 85 ? -11.923 -4.794 13.413 1.00 62.97 85 GLY A O 1
ATOM 679 N N . GLY A 1 86 ? -10.355 -5.182 11.860 1.00 52.94 86 GLY A N 1
ATOM 680 C CA . GLY A 1 86 ? -10.173 -6.590 12.192 1.00 52.94 86 GLY A CA 1
ATOM 681 C C . GLY A 1 86 ? -11.337 -7.449 11.706 1.00 52.94 86 GLY A C 1
ATOM 682 O O . GLY A 1 86 ? -12.225 -7.819 12.463 1.00 52.94 86 GLY A O 1
ATOM 683 N N . SER A 1 87 ? -11.302 -7.836 10.439 1.00 43.06 87 SER A N 1
ATOM 684 C CA . SER A 1 87 ? -11.848 -9.132 10.043 1.00 43.06 87 SER A CA 1
ATOM 685 C C . SER A 1 87 ? -10.754 -9.836 9.261 1.00 43.06 87 SER A C 1
ATOM 687 O O . SER A 1 87 ? -10.309 -9.368 8.217 1.00 43.06 87 SER A O 1
ATOM 689 N N . ILE A 1 88 ? -10.217 -10.877 9.889 1.00 39.72 88 ILE A N 1
ATOM 690 C CA . ILE A 1 88 ? -9.356 -11.874 9.266 1.00 39.72 88 ILE A CA 1
ATOM 691 C C . ILE A 1 88 ? -10.304 -13.056 9.008 1.00 39.72 88 ILE A C 1
ATOM 693 O O . ILE A 1 88 ? -10.963 -13.456 9.972 1.00 39.72 88 ILE A O 1
ATOM 697 N N . PRO A 1 89 ? -10.447 -13.548 7.765 1.00 47.19 89 PRO A N 1
ATOM 698 C CA . PRO A 1 89 ? -11.215 -14.760 7.488 1.00 47.19 89 PRO A CA 1
ATOM 699 C C . PRO A 1 89 ? -10.588 -16.008 8.124 1.00 47.19 89 PRO A C 1
ATOM 701 O O . PRO A 1 89 ? -9.343 -16.044 8.278 1.00 47.19 89 PRO A O 1
#

Sequence (89 aa):
MIDTTTHRLAHGITLPGRTQRALEEPMAVTLYKKGGVYQVRKQDNSTYLVDIVNGTCTCPDPHDHDKHQRRVERELELDRVPTIGGSIP

Mean predicted aligned error: 12.77 Å

Secondary structure (DSSP, 8-state):
----------------HHHHHHHH---EEEEEETTTEEEEE-TTS-EEEEETTTTEE-SSS--TT-HHHHHHHHHHHTT-S--TT----

Foldseek 3Di:
DDDDDDPDDDDDDPDPPVVVCVVPWDFDWADDDQQAWIWTATPVRDIWIARLVVQWIPDPDIDRCDPVNVVSVVCVVVVVYADNVDDDD

Organism: NCBI:txid755308

Nearest PDB structures (foldseek):
  1mg3-assembly2_M  TM=4.857E-01  e=2.533E+00  Paracoccus denitrificans
  1j9o-assembly1_A  TM=2.847E-01  e=5.341E+00  Homo sapiens

Radius of gyration: 17.36 Å; Cα contacts (8 Å, |Δi|>4): 107; chains: 1; bounding box: 29×50×41 Å

Solvent-accessible surface area (backbone atoms only — not comparable to full-atom values): 5710 Å² total; per-residue (Å²): 136,88,80,91,79,83,85,87,78,84,80,95,68,89,54,58,74,69,57,43,46,69,74,64,54,60,66,48,68,44,75,67,42,95,75,37,29,31,34,41,31,43,75,89,69,50,70,28,49,30,30,71,76,79,61,44,53,66,49,101,79,64,50,86,78,34,76,66,52,54,49,50,53,50,35,44,77,65,67,73,36,64,45,74,87,68,57,74,135

pLDDT: mean 71.88, std 17.35, range [34.06, 92.88]